Protein AF-A0A261C4A3-F1 (afdb_monomer)

Foldseek 3Di:
DDPPDDDQLRLVQVLLVLLLVLQVVCLPFPLLVVLADDPVVLVVCVVPDQLVVVCVPSNLLSNSSNCSNVVPRDDSSNSVVDGLVSVLVNLVSVLVSLVVVCVVDPCVPVSVVSSVSSVVSNVSSVVSVVVVVVVVVVVVVVVVVPPPPPPPPPPPDDD

Mean predicted aligned error: 10.77 Å

Sequence (159 aa):
MSNDTPTESEQLKHLMEDCSQIQELLNKSTAVKKHVTPADELIHDLENLAVKELLKKFGHVGLLISLLTHGIQIGEDICKEIKMKHAIDALKKIRECLEEDKATFSDKTQVQKDIDTVDKLLRQAMAYDWQLKKKTTLTVLGFGALAVALVLSFAFTRK

Structure (mmCIF, N/CA/C/O backbone):
data_AF-A0A261C4A3-F1
#
_entry.id   AF-A0A261C4A3-F1
#
loop_
_atom_site.group_PDB
_atom_site.id
_atom_site.type_symbol
_atom_site.label_atom_id
_atom_site.label_alt_id
_atom_site.label_comp_id
_atom_site.label_asym_id
_atom_site.label_entity_id
_atom_site.label_seq_id
_atom_site.pdbx_PDB_ins_code
_atom_site.Cartn_x
_atom_site.Cartn_y
_atom_site.Cartn_z
_atom_site.occupancy
_atom_site.B_iso_or_equiv
_atom_site.auth_seq_id
_atom_site.auth_comp_id
_atom_site.auth_asym_id
_atom_site.auth_atom_id
_atom_site.pdbx_PDB_model_num
ATOM 1 N N . MET A 1 1 ? 33.544 -10.815 -5.749 1.00 34.03 1 MET A N 1
ATOM 2 C CA . MET A 1 1 ? 32.394 -10.654 -4.836 1.00 34.03 1 MET A CA 1
ATOM 3 C C . MET A 1 1 ? 31.498 -9.601 -5.456 1.00 34.03 1 MET A C 1
ATOM 5 O O . MET A 1 1 ? 31.892 -8.441 -5.479 1.00 34.03 1 MET A O 1
ATOM 9 N N . SER A 1 2 ? 30.394 -10.014 -6.078 1.00 39.28 2 SER A N 1
ATOM 10 C CA . SER A 1 2 ? 29.431 -9.087 -6.674 1.00 39.28 2 SER A CA 1
ATOM 11 C C . SER A 1 2 ? 28.717 -8.344 -5.551 1.00 39.28 2 SER A C 1
ATOM 13 O O . SER A 1 2 ? 28.040 -8.955 -4.730 1.00 39.28 2 SER A O 1
ATOM 15 N N . ASN A 1 3 ? 28.920 -7.030 -5.471 1.00 41.62 3 ASN A N 1
ATOM 16 C CA . ASN A 1 3 ? 28.081 -6.156 -4.660 1.00 41.62 3 ASN A CA 1
ATOM 17 C C . ASN A 1 3 ? 26.811 -5.867 -5.464 1.00 41.62 3 ASN A C 1
ATOM 19 O O . ASN A 1 3 ? 26.626 -4.748 -5.947 1.00 41.62 3 ASN A O 1
ATOM 23 N N . ASP A 1 4 ? 25.970 -6.883 -5.646 1.00 50.91 4 ASP A N 1
ATOM 24 C CA . ASP A 1 4 ? 24.693 -6.721 -6.333 1.00 50.91 4 ASP A CA 1
ATOM 25 C C . ASP A 1 4 ? 23.752 -5.984 -5.384 1.00 50.91 4 ASP A C 1
ATOM 27 O O . ASP A 1 4 ? 23.114 -6.532 -4.488 1.00 50.91 4 ASP A O 1
ATOM 31 N N . THR A 1 5 ? 23.778 -4.662 -5.514 1.00 55.41 5 THR A N 1
ATOM 32 C CA . THR A 1 5 ? 22.789 -3.797 -4.892 1.00 55.41 5 THR A CA 1
ATOM 33 C C . THR A 1 5 ? 21.433 -4.131 -5.509 1.00 55.41 5 THR A C 1
ATOM 35 O O . THR A 1 5 ? 21.335 -4.043 -6.733 1.00 55.41 5 THR A O 1
ATOM 38 N N . PRO A 1 6 ? 20.395 -4.425 -4.706 1.00 62.00 6 PRO A N 1
ATOM 39 C CA . PRO A 1 6 ? 19.068 -4.665 -5.246 1.00 62.00 6 PRO A CA 1
ATOM 40 C C . PRO A 1 6 ? 18.573 -3.435 -6.014 1.00 62.00 6 PRO A C 1
ATOM 42 O O . PRO A 1 6 ? 18.724 -2.294 -5.561 1.00 62.00 6 PRO A O 1
ATOM 45 N N . THR A 1 7 ? 18.013 -3.681 -7.191 1.00 77.94 7 THR A N 1
ATOM 46 C CA . THR A 1 7 ? 17.387 -2.689 -8.067 1.00 77.94 7 THR A CA 1
ATOM 47 C C . THR A 1 7 ? 16.190 -2.022 -7.375 1.00 77.94 7 THR A C 1
ATOM 49 O O . THR A 1 7 ? 15.610 -2.575 -6.440 1.00 77.94 7 THR A O 1
ATOM 52 N N . GLU A 1 8 ? 15.780 -0.829 -7.829 1.00 77.44 8 GLU A N 1
ATOM 53 C CA . GLU A 1 8 ? 14.598 -0.135 -7.276 1.00 77.44 8 GLU A CA 1
ATOM 54 C C . GLU A 1 8 ? 13.342 -1.028 -7.325 1.00 77.44 8 GLU A C 1
ATOM 56 O O . GLU A 1 8 ? 12.572 -1.056 -6.368 1.00 77.44 8 GLU A O 1
ATOM 61 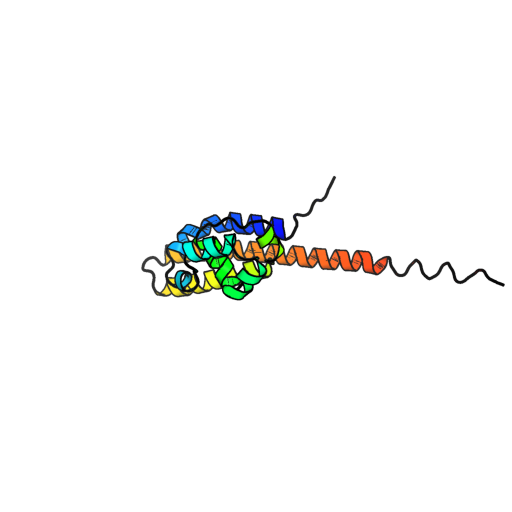N N . SER A 1 9 ? 13.194 -1.826 -8.387 1.00 77.94 9 SER A N 1
ATOM 62 C CA . SER A 1 9 ? 12.113 -2.806 -8.549 1.00 77.94 9 SER A CA 1
ATOM 63 C C . SER A 1 9 ? 12.153 -3.917 -7.491 1.00 77.94 9 SER A C 1
ATOM 65 O O . SER A 1 9 ? 11.116 -4.276 -6.937 1.00 77.94 9 SER A O 1
ATOM 67 N N . GLU A 1 10 ? 13.335 -4.448 -7.161 1.00 81.56 10 GLU A N 1
ATOM 68 C CA . GLU A 1 10 ? 13.492 -5.469 -6.110 1.00 81.56 10 GLU A CA 1
ATOM 69 C C . GLU A 1 10 ? 13.202 -4.901 -4.717 1.00 81.56 10 GLU A C 1
ATOM 71 O O . GLU A 1 10 ? 12.541 -5.551 -3.907 1.00 81.56 10 GLU A O 1
ATOM 76 N N . GLN A 1 11 ? 13.640 -3.669 -4.442 1.00 83.06 11 GLN A N 1
ATOM 77 C CA . GLN A 1 11 ? 13.329 -2.989 -3.181 1.00 83.06 11 GLN A CA 1
ATOM 78 C C . GLN A 1 11 ? 11.835 -2.685 -3.050 1.00 83.06 11 GLN A C 1
ATOM 80 O O . GLN A 1 11 ? 11.262 -2.863 -1.976 1.00 83.06 11 GLN A O 1
ATOM 85 N N . LEU A 1 12 ? 11.197 -2.250 -4.138 1.00 82.56 12 LEU A N 1
ATOM 86 C CA . LEU A 1 12 ? 9.759 -2.023 -4.175 1.00 82.56 12 LEU A CA 1
ATOM 87 C C . LEU A 1 12 ? 8.995 -3.331 -3.952 1.00 82.56 12 LEU A C 1
ATOM 89 O O . LEU A 1 12 ? 8.071 -3.354 -3.148 1.00 82.56 12 LEU A O 1
ATOM 93 N N . LYS A 1 13 ? 9.408 -4.427 -4.595 1.00 81.38 13 LYS A N 1
ATOM 94 C CA . LYS A 1 13 ? 8.794 -5.743 -4.393 1.00 81.38 13 LYS A CA 1
ATOM 95 C C . LYS A 1 13 ? 8.861 -6.181 -2.927 1.00 81.38 13 LYS A C 1
ATOM 97 O O . LYS A 1 13 ? 7.827 -6.520 -2.361 1.00 81.38 13 LYS A O 1
ATOM 102 N N . HIS A 1 14 ? 10.034 -6.092 -2.297 1.00 83.38 14 HIS A N 1
ATOM 103 C CA . HIS A 1 14 ? 10.185 -6.402 -0.872 1.00 83.38 14 HIS A CA 1
ATOM 104 C C . HIS A 1 14 ? 9.318 -5.512 0.025 1.00 83.38 14 HIS A C 1
ATOM 106 O O . HIS A 1 14 ? 8.672 -6.009 0.941 1.00 83.38 14 HIS A O 1
ATOM 112 N N . LEU A 1 15 ? 9.248 -4.208 -0.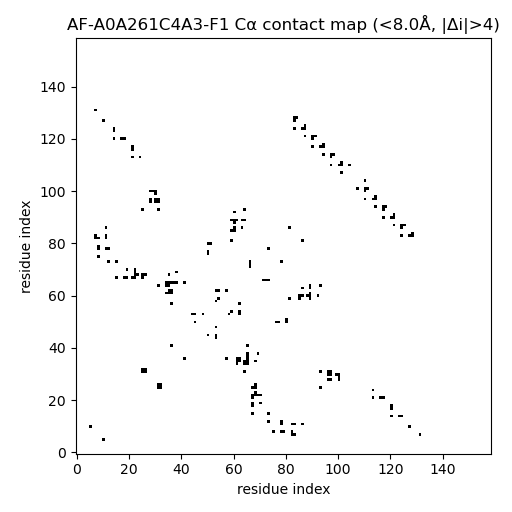259 1.00 83.88 15 LEU A N 1
ATOM 113 C CA . LEU A 1 15 ? 8.370 -3.302 0.483 1.00 83.88 15 LEU A CA 1
ATOM 114 C C . LEU A 1 15 ? 6.898 -3.727 0.367 1.00 83.88 15 LEU A C 1
ATOM 116 O O . LEU A 1 15 ? 6.161 -3.661 1.346 1.00 83.88 15 LEU A O 1
ATOM 120 N N . MET A 1 16 ? 6.459 -4.150 -0.818 1.00 80.50 16 MET A N 1
ATOM 121 C CA . MET A 1 16 ? 5.078 -4.580 -1.055 1.00 80.50 16 MET A CA 1
ATOM 122 C C . MET A 1 16 ? 4.767 -5.916 -0.372 1.00 80.50 16 MET A C 1
ATOM 124 O O . MET A 1 16 ? 3.669 -6.084 0.153 1.00 80.50 16 MET A O 1
ATOM 128 N N . GLU A 1 17 ? 5.738 -6.828 -0.298 1.00 81.31 17 GLU A N 1
ATOM 129 C CA . GLU A 1 17 ? 5.642 -8.045 0.516 1.00 81.31 17 GLU A CA 1
ATOM 130 C C . GLU A 1 17 ? 5.517 -7.709 2.009 1.00 81.31 17 GLU A C 1
ATOM 132 O O . GLU A 1 17 ? 4.633 -8.240 2.681 1.00 81.31 17 GLU A O 1
ATOM 137 N N . ASP A 1 18 ? 6.313 -6.766 2.520 1.00 80.69 18 ASP A N 1
ATOM 138 C CA . ASP A 1 18 ? 6.210 -6.287 3.906 1.00 80.69 18 ASP A CA 1
ATOM 139 C C . ASP A 1 18 ? 4.847 -5.621 4.184 1.00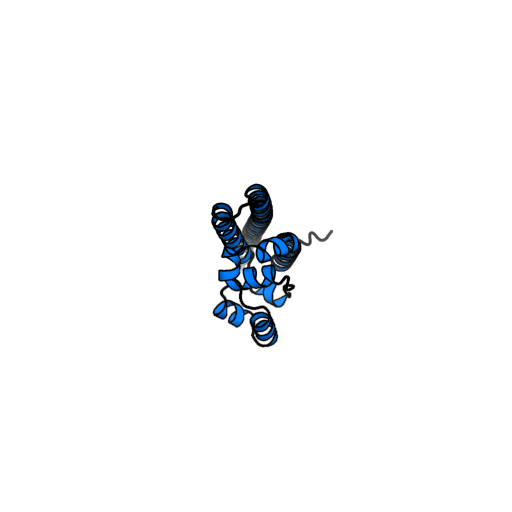 80.69 18 ASP A C 1
ATOM 141 O O . ASP A 1 18 ? 4.294 -5.745 5.281 1.00 80.69 18 ASP A O 1
ATOM 145 N N . CYS A 1 19 ? 4.251 -4.971 3.178 1.00 80.44 19 CYS A N 1
ATOM 146 C CA . CYS A 1 19 ? 2.915 -4.378 3.274 1.00 80.44 19 CYS A CA 1
ATOM 147 C C . CYS A 1 19 ? 1.779 -5.416 3.355 1.00 80.44 19 CYS A C 1
ATOM 149 O O . CYS A 1 19 ? 0.650 -5.043 3.673 1.00 80.44 19 CYS A O 1
ATOM 151 N N . SER A 1 20 ? 2.035 -6.713 3.152 1.00 76.50 20 SER A N 1
ATOM 152 C CA . SER A 1 20 ? 1.028 -7.757 3.417 1.00 76.50 20 SER A CA 1
ATOM 153 C C . SER A 1 20 ? 0.507 -7.712 4.861 1.00 76.50 20 SER A C 1
ATOM 155 O O . SER A 1 20 ? -0.666 -7.981 5.113 1.00 76.50 20 SER A O 1
ATOM 157 N N . GLN A 1 21 ? 1.344 -7.270 5.806 1.00 74.38 21 GLN A N 1
ATOM 158 C CA . GLN A 1 21 ? 0.991 -7.144 7.223 1.00 74.38 21 GLN A CA 1
ATOM 159 C C . GLN A 1 21 ? -0.093 -6.092 7.483 1.00 74.38 21 GLN A C 1
ATOM 161 O O . GLN A 1 21 ? -0.799 -6.183 8.485 1.00 74.38 21 GLN A O 1
ATOM 166 N N . ILE A 1 22 ? -0.250 -5.105 6.593 1.00 80.88 22 ILE A N 1
ATOM 167 C CA . ILE A 1 22 ? -1.279 -4.067 6.730 1.00 80.88 22 ILE A CA 1
ATOM 168 C C . ILE A 1 22 ? -2.565 -4.399 5.961 1.00 80.88 22 ILE A C 1
ATOM 170 O O . ILE A 1 22 ? -3.556 -3.701 6.140 1.00 80.88 22 ILE A O 1
ATOM 174 N N . GLN A 1 23 ? -2.619 -5.474 5.165 1.00 85.56 23 GLN A N 1
ATOM 175 C CA . GLN A 1 23 ? -3.799 -5.825 4.357 1.00 85.56 23 GLN A CA 1
ATOM 176 C C . GLN A 1 23 ? -5.078 -5.991 5.198 1.00 85.56 23 GLN A C 1
ATOM 178 O O . GLN A 1 23 ? -6.130 -5.442 4.862 1.00 85.56 23 GLN A O 1
ATOM 183 N N . GLU A 1 24 ? -5.016 -6.759 6.290 1.00 81.75 24 GLU A N 1
ATOM 184 C CA . GLU A 1 24 ? -6.184 -7.006 7.150 1.00 81.75 24 GLU A CA 1
ATOM 185 C C . GLU A 1 24 ? -6.702 -5.702 7.780 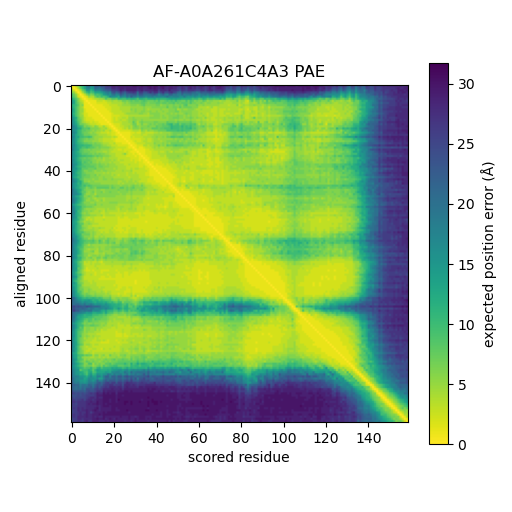1.00 81.75 24 GLU A C 1
ATOM 187 O O . GLU A 1 24 ? -7.907 -5.470 7.884 1.00 81.75 24 GLU A O 1
ATOM 192 N N . LEU A 1 25 ? -5.772 -4.825 8.144 1.00 82.12 25 LEU A N 1
ATOM 193 C CA . LEU A 1 25 ? -6.023 -3.493 8.674 1.00 82.12 25 LEU A CA 1
ATOM 194 C C . LEU A 1 25 ? -6.717 -2.607 7.629 1.00 82.12 25 LEU A C 1
ATOM 196 O O . LEU A 1 25 ? -7.747 -2.000 7.931 1.00 82.12 25 LEU A O 1
ATOM 200 N N . LEU A 1 26 ? -6.229 -2.582 6.383 1.00 84.44 26 LEU A N 1
ATOM 201 C CA . LEU A 1 26 ? -6.839 -1.791 5.306 1.00 84.44 26 LEU A CA 1
ATOM 202 C C . LEU A 1 26 ? -8.283 -2.232 5.038 1.00 84.44 26 LEU A C 1
ATOM 204 O O . LEU A 1 26 ? -9.161 -1.397 4.834 1.00 84.44 26 LEU A O 1
ATOM 208 N N . ASN A 1 27 ? -8.559 -3.536 5.129 1.00 83.62 27 ASN A N 1
ATOM 209 C CA . ASN A 1 27 ? -9.905 -4.087 4.961 1.00 83.62 27 ASN A CA 1
ATOM 210 C C . ASN A 1 27 ? -10.891 -3.685 6.071 1.00 83.62 27 ASN A C 1
ATOM 212 O O . ASN A 1 27 ? -12.108 -3.686 5.844 1.00 83.62 27 ASN A O 1
ATOM 216 N N . LYS A 1 28 ? -10.401 -3.331 7.262 1.00 82.81 28 LYS A N 1
ATOM 217 C CA . LYS A 1 28 ? -11.230 -2.835 8.374 1.00 82.81 28 LYS A CA 1
ATOM 218 C C . LYS A 1 28 ? -11.468 -1.328 8.289 1.00 82.81 28 LYS A C 1
ATOM 220 O O . LYS A 1 28 ? -12.509 -0.861 8.745 1.00 82.81 28 LYS A O 1
ATOM 225 N N . SER A 1 29 ? -10.544 -0.586 7.683 1.00 81.31 29 SER A N 1
ATOM 226 C CA . SER A 1 29 ? -10.636 0.867 7.558 1.00 81.31 29 SER A CA 1
ATOM 227 C C . SER A 1 29 ? -11.769 1.298 6.622 1.00 81.31 29 SER A C 1
ATOM 229 O O . SER A 1 29 ? -11.903 0.810 5.498 1.00 81.31 29 SER A O 1
ATOM 231 N N . THR A 1 30 ? -12.596 2.242 7.076 1.00 84.75 30 THR A N 1
ATOM 232 C CA . THR A 1 30 ? -13.684 2.796 6.251 1.00 84.75 30 THR A CA 1
ATOM 233 C C . THR A 1 30 ? -13.179 3.959 5.404 1.00 84.75 30 THR A C 1
ATOM 235 O O . THR A 1 30 ? -13.579 4.092 4.246 1.00 84.75 30 THR A O 1
ATOM 238 N N . ALA A 1 31 ? -12.269 4.776 5.942 1.00 86.19 31 ALA A N 1
ATOM 239 C CA . ALA A 1 31 ? -11.624 5.844 5.188 1.00 86.19 31 ALA A CA 1
ATOM 240 C C . ALA A 1 31 ? -10.796 5.305 4.009 1.00 86.19 31 ALA A C 1
ATOM 242 O O . ALA A 1 31 ? -10.930 5.821 2.899 1.00 86.19 31 ALA A O 1
ATOM 243 N N . VAL A 1 32 ? -10.024 4.225 4.203 1.00 85.44 32 VAL A N 1
ATOM 244 C CA . VAL A 1 32 ? -9.231 3.604 3.125 1.00 85.44 32 VAL A CA 1
ATOM 245 C C . VAL A 1 32 ? -10.127 3.102 1.993 1.00 85.44 32 VAL A C 1
ATOM 247 O O . VAL A 1 32 ? -9.820 3.351 0.830 1.00 85.44 32 VAL A O 1
ATOM 250 N N . LYS A 1 33 ? -11.272 2.475 2.302 1.00 87.06 33 LYS A N 1
ATOM 251 C CA . LYS A 1 33 ? -12.200 1.926 1.293 1.00 87.06 33 LYS A CA 1
ATOM 252 C C . LYS A 1 33 ? -12.710 2.950 0.280 1.00 87.06 33 LYS A C 1
ATOM 254 O O . LYS A 1 33 ? -13.041 2.569 -0.835 1.00 87.06 33 LYS A O 1
ATOM 259 N N . LYS A 1 34 ? -12.724 4.244 0.616 1.00 87.75 34 LYS A N 1
ATOM 260 C CA . LYS A 1 34 ? -13.086 5.320 -0.328 1.00 87.75 34 LYS A CA 1
ATOM 261 C C . LYS A 1 34 ? -12.093 5.461 -1.488 1.00 87.75 34 LYS A C 1
ATOM 263 O O . LYS A 1 34 ? -12.425 6.063 -2.502 1.00 87.75 34 LYS A O 1
ATOM 268 N N . HIS A 1 35 ? -10.881 4.942 -1.319 1.00 86.38 35 HIS A N 1
ATOM 269 C CA . HIS A 1 35 ? -9.794 4.984 -2.294 1.00 86.38 35 HIS A CA 1
ATOM 270 C C . HIS A 1 35 ? -9.545 3.629 -2.970 1.00 86.38 35 HIS A C 1
ATOM 272 O O . HIS A 1 35 ? -8.626 3.513 -3.780 1.00 86.38 35 HIS A O 1
ATOM 278 N N . VAL A 1 36 ? -10.332 2.610 -2.620 1.00 89.31 36 VAL A N 1
ATOM 279 C CA . VAL A 1 36 ? -10.158 1.237 -3.090 1.00 89.31 36 VAL A CA 1
ATOM 280 C C . VAL A 1 36 ? -11.048 1.006 -4.307 1.00 89.31 36 VAL A C 1
ATOM 282 O O . VAL A 1 36 ? -12.267 1.142 -4.237 1.00 89.31 36 VAL A O 1
ATOM 285 N N . THR A 1 37 ? -10.422 0.637 -5.420 1.00 88.62 37 THR A N 1
ATOM 286 C CA . THR A 1 37 ? -11.113 0.156 -6.625 1.00 88.62 37 THR A CA 1
ATOM 287 C C . THR A 1 37 ? -11.622 -1.259 -6.369 1.00 88.62 37 THR A C 1
ATOM 289 O O . THR A 1 37 ? -10.831 -2.051 -5.866 1.00 88.62 37 THR A O 1
ATOM 292 N N . PRO A 1 38 ? -12.871 -1.616 -6.712 1.00 89.44 38 PRO A N 1
ATOM 293 C CA . PRO A 1 38 ? -13.375 -2.982 -6.567 1.00 89.44 38 PRO A CA 1
ATOM 294 C C . PRO A 1 38 ? -12.438 -4.046 -7.163 1.00 89.44 38 PRO A C 1
ATOM 296 O O . PRO A 1 38 ? -11.816 -3.828 -8.203 1.00 89.44 38 PRO A O 1
ATOM 299 N N . ALA A 1 39 ? -12.324 -5.195 -6.491 1.00 86.81 39 ALA A N 1
ATOM 300 C CA . ALA A 1 39 ? -11.376 -6.251 -6.856 1.00 86.81 39 ALA A CA 1
ATOM 301 C C . ALA A 1 39 ? -11.594 -6.794 -8.276 1.00 86.81 39 ALA A C 1
ATOM 303 O O . ALA A 1 39 ? -10.634 -7.048 -8.994 1.00 86.81 39 ALA A O 1
ATOM 304 N N . ASP A 1 40 ? -12.853 -6.972 -8.669 1.00 88.38 40 ASP A N 1
ATOM 305 C CA . ASP A 1 40 ? -13.271 -7.462 -9.981 1.00 88.38 40 ASP A CA 1
ATOM 306 C C . ASP A 1 40 ? -12.894 -6.487 -11.100 1.00 88.38 40 ASP A C 1
ATOM 308 O O . ASP A 1 40 ? -12.305 -6.903 -12.098 1.00 88.38 40 ASP A O 1
ATOM 312 N N . GLU A 1 41 ? -13.147 -5.190 -10.901 1.00 89.31 41 GLU A N 1
ATOM 313 C CA . GLU A 1 41 ? -12.721 -4.145 -11.836 1.00 89.31 41 GLU A CA 1
ATOM 314 C C . GLU A 1 41 ? -11.191 -4.076 -11.930 1.00 89.31 41 GLU A C 1
ATOM 316 O O . GLU A 1 41 ? -10.632 -4.008 -13.025 1.00 89.31 41 GLU A O 1
ATOM 321 N N . LEU A 1 42 ? -10.501 -4.136 -10.788 1.00 88.25 42 LEU A N 1
ATOM 322 C CA . LEU A 1 42 ? -9.047 -4.050 -10.736 1.00 88.25 42 LEU A CA 1
ATOM 323 C C . LEU A 1 42 ? -8.372 -5.241 -11.427 1.00 88.25 42 LEU A C 1
ATOM 325 O O . LEU A 1 42 ? -7.431 -5.034 -12.187 1.00 88.25 42 LEU A O 1
ATOM 329 N N . ILE A 1 43 ? -8.833 -6.470 -11.179 1.00 87.62 43 ILE A N 1
ATOM 330 C CA . ILE A 1 43 ? -8.279 -7.679 -11.810 1.00 87.62 43 ILE A CA 1
ATOM 331 C C . ILE A 1 43 ? -8.528 -7.646 -13.315 1.00 87.62 43 ILE A C 1
ATOM 333 O O . ILE A 1 43 ? -7.588 -7.835 -14.084 1.00 87.62 43 ILE A O 1
ATOM 337 N N . HIS A 1 44 ? -9.758 -7.336 -13.732 1.00 89.25 44 HIS A N 1
ATOM 338 C CA . HIS A 1 44 ? -10.086 -7.210 -15.147 1.00 89.25 44 HIS A CA 1
ATOM 339 C C . HIS A 1 44 ? -9.159 -6.205 -15.841 1.00 89.25 44 HIS A C 1
ATOM 341 O O . HIS A 1 44 ? -8.593 -6.491 -16.893 1.00 89.25 44 HIS A O 1
ATOM 347 N N . ASP A 1 45 ? -8.953 -5.033 -15.249 1.00 89.06 45 ASP A N 1
ATOM 348 C CA . ASP A 1 45 ? -8.099 -4.017 -15.848 1.00 89.06 45 ASP A CA 1
ATOM 349 C C . ASP A 1 45 ? -6.615 -4.388 -15.807 1.00 89.06 45 ASP A C 1
ATOM 351 O O . ASP A 1 45 ? -5.900 -4.100 -16.763 1.00 89.06 45 ASP A O 1
ATOM 355 N N . LEU A 1 46 ? -6.141 -5.056 -14.751 1.00 86.75 46 LEU A N 1
ATOM 356 C CA . LEU A 1 46 ? -4.770 -5.573 -14.678 1.00 86.75 46 LEU A CA 1
ATOM 357 C C . LEU A 1 46 ? -4.472 -6.583 -15.793 1.00 86.75 46 LEU A C 1
ATOM 359 O O . LEU A 1 46 ? -3.356 -6.605 -16.306 1.00 86.75 46 LEU A O 1
ATOM 363 N N . GLU A 1 47 ? -5.456 -7.398 -16.170 1.00 86.81 47 GLU A N 1
ATOM 364 C CA . GLU A 1 47 ? -5.326 -8.398 -17.235 1.00 86.81 47 GLU A CA 1
ATOM 365 C C . GLU A 1 47 ? -5.425 -7.789 -18.641 1.00 86.81 47 GLU A C 1
ATOM 367 O O . GLU A 1 47 ? -4.843 -8.322 -19.587 1.00 86.81 47 GLU A O 1
ATOM 372 N N . ASN A 1 48 ? -6.146 -6.673 -18.790 1.00 87.25 48 ASN A N 1
ATOM 373 C CA . ASN A 1 48 ? -6.505 -6.121 -20.099 1.00 87.25 48 ASN A CA 1
ATOM 374 C C . ASN A 1 48 ? -5.812 -4.795 -20.449 1.00 87.25 48 ASN A C 1
ATOM 376 O O . ASN A 1 48 ? -5.829 -4.390 -21.614 1.00 87.25 48 ASN A O 1
ATOM 380 N N . LEU A 1 49 ? -5.205 -4.099 -19.483 1.00 87.62 49 LEU A N 1
ATOM 381 C CA . LEU A 1 49 ? -4.588 -2.788 -19.684 1.00 87.62 49 LEU A CA 1
ATOM 382 C C . LEU A 1 49 ? -3.083 -2.806 -19.417 1.00 87.62 49 LEU A C 1
ATOM 384 O O . LEU A 1 49 ? -2.575 -3.441 -18.498 1.00 87.62 49 LEU A O 1
ATOM 388 N N . ALA A 1 50 ? -2.355 -1.999 -20.189 1.00 86.88 50 ALA A N 1
ATOM 389 C CA . ALA A 1 50 ? -0.961 -1.705 -19.891 1.00 86.88 50 ALA A CA 1
ATOM 390 C C . ALA A 1 50 ? -0.842 -0.892 -18.589 1.00 86.88 50 ALA A C 1
ATOM 392 O O . ALA A 1 50 ? -1.665 -0.017 -18.310 1.00 86.88 50 ALA A O 1
ATOM 393 N N . VAL A 1 51 ? 0.251 -1.081 -17.843 1.00 83.81 51 VAL A N 1
ATOM 394 C CA . VAL A 1 51 ? 0.486 -0.414 -16.546 1.00 83.81 51 VAL A CA 1
ATOM 395 C C . VAL A 1 51 ? 0.370 1.114 -16.616 1.00 83.81 51 VAL A C 1
ATOM 397 O O . VAL A 1 51 ? -0.150 1.749 -15.701 1.00 83.81 51 VAL A O 1
ATOM 400 N N . LYS A 1 52 ? 0.793 1.731 -17.724 1.00 85.19 52 LYS A N 1
ATOM 401 C CA . LYS A 1 52 ? 0.654 3.183 -17.924 1.00 85.19 52 LYS A CA 1
ATOM 402 C C . LYS A 1 52 ? -0.801 3.638 -17.990 1.00 85.19 52 LYS A C 1
ATOM 404 O O . LYS A 1 52 ? -1.111 4.722 -17.504 1.00 85.19 52 LYS A O 1
ATOM 409 N N . GLU A 1 53 ? -1.679 2.829 -18.572 1.00 88.50 53 GLU A N 1
ATOM 410 C CA . GLU A 1 53 ? -3.111 3.121 -18.631 1.00 88.50 53 GLU A CA 1
ATOM 411 C C . GLU A 1 53 ? -3.767 2.893 -17.265 1.00 88.50 53 GLU A C 1
ATOM 413 O O . GLU A 1 53 ? -4.546 3.738 -16.826 1.00 88.50 53 GLU A O 1
ATOM 418 N N . LEU A 1 54 ? -3.354 1.860 -16.520 1.00 87.69 54 LEU A N 1
ATOM 419 C CA . LEU A 1 54 ? -3.770 1.666 -15.122 1.00 87.69 54 LEU A CA 1
ATOM 420 C C . LEU A 1 54 ? -3.420 2.876 -14.248 1.00 87.69 54 LEU A C 1
ATOM 422 O O . LEU A 1 54 ? -4.256 3.379 -13.498 1.00 87.69 54 LEU A O 1
ATOM 426 N N . LEU A 1 55 ? -2.193 3.388 -14.382 1.00 86.31 55 LEU A N 1
ATOM 427 C CA . LEU A 1 55 ? -1.734 4.568 -13.650 1.00 86.31 55 LEU A CA 1
ATOM 428 C C . LEU A 1 55 ? -2.503 5.839 -14.026 1.00 86.31 55 LEU A C 1
ATOM 430 O O . LEU A 1 55 ? -2.697 6.694 -13.163 1.00 86.31 55 LEU A O 1
ATOM 434 N N . LYS A 1 56 ? -2.946 5.978 -15.281 1.00 88.50 56 LYS A N 1
ATOM 435 C CA . LYS A 1 56 ? -3.813 7.091 -15.699 1.00 88.50 56 LYS A CA 1
ATOM 436 C C . LYS A 1 56 ? -5.223 6.952 -15.138 1.00 88.50 56 LYS A C 1
ATOM 438 O O . LYS A 1 56 ? -5.785 7.952 -14.704 1.00 88.50 56 LYS A O 1
ATOM 443 N N . LYS A 1 57 ? -5.782 5.738 -15.156 1.00 89.94 57 LYS A N 1
ATOM 444 C CA . LYS A 1 57 ? -7.159 5.471 -14.728 1.00 89.94 57 LYS A CA 1
ATOM 445 C C . LYS A 1 57 ? -7.324 5.635 -13.218 1.00 89.94 57 LYS A C 1
ATOM 447 O O . LYS A 1 57 ? -8.194 6.377 -12.776 1.00 89.94 57 LYS A O 1
ATOM 452 N N . PHE A 1 58 ? -6.477 4.973 -12.434 1.00 88.38 58 PHE A N 1
ATOM 453 C CA . PHE A 1 58 ? -6.629 4.896 -10.976 1.00 88.38 58 PHE A CA 1
ATOM 454 C C . PHE A 1 58 ? -5.751 5.892 -10.213 1.00 88.38 58 PHE A C 1
ATOM 456 O O . PHE A 1 58 ? -5.956 6.134 -9.021 1.00 88.38 58 PHE A O 1
ATOM 463 N N . GLY A 1 59 ? -4.743 6.462 -10.878 1.00 90.19 59 GLY A N 1
ATOM 464 C CA . GLY A 1 59 ? -3.663 7.168 -10.200 1.00 90.19 59 GLY A CA 1
ATOM 465 C C . GLY A 1 59 ? -2.760 6.208 -9.420 1.00 90.19 59 GLY A C 1
ATOM 466 O O . GLY A 1 59 ? -3.149 5.113 -9.023 1.00 90.19 59 GLY A O 1
ATOM 467 N N . HIS A 1 60 ? -1.522 6.624 -9.159 1.00 88.56 60 HIS A N 1
ATOM 468 C CA . HIS A 1 60 ? -0.556 5.777 -8.455 1.00 88.56 60 HIS A CA 1
ATOM 469 C C . HIS A 1 60 ? -0.980 5.462 -7.009 1.00 88.56 60 HIS A C 1
ATOM 471 O O . HIS A 1 60 ? -0.814 4.331 -6.565 1.00 88.56 60 HIS A O 1
ATOM 477 N N . VAL A 1 61 ? -1.566 6.433 -6.295 1.00 90.06 61 VAL A N 1
ATOM 478 C CA . VAL A 1 61 ? -2.065 6.234 -4.923 1.00 90.06 61 VAL A CA 1
ATOM 479 C C . VAL A 1 61 ? -3.240 5.259 -4.906 1.00 90.06 61 VAL A C 1
ATOM 481 O O . VAL A 1 61 ? -3.200 4.284 -4.163 1.00 90.06 61 VAL A O 1
ATOM 484 N N . GLY A 1 62 ? -4.260 5.495 -5.738 1.00 90.00 62 GLY A N 1
ATOM 485 C CA . GLY A 1 62 ? -5.452 4.644 -5.794 1.00 90.00 62 GLY A CA 1
ATOM 486 C C . GLY A 1 62 ? -5.112 3.215 -6.207 1.00 90.00 62 GLY A C 1
ATOM 487 O O . GLY A 1 62 ? -5.547 2.266 -5.556 1.00 90.00 62 GLY A O 1
ATOM 488 N N . LEU A 1 63 ? -4.253 3.057 -7.219 1.00 90.19 63 LEU A N 1
ATOM 489 C CA . LEU A 1 63 ? -3.783 1.749 -7.668 1.00 90.19 63 LEU A CA 1
ATOM 490 C C . LEU A 1 63 ? -3.062 0.992 -6.545 1.00 90.19 63 LEU A C 1
ATOM 492 O O . LEU A 1 63 ? -3.424 -0.140 -6.244 1.00 90.19 63 LEU A O 1
ATOM 496 N N . LEU A 1 64 ? -2.081 1.618 -5.889 1.00 88.81 64 LEU A N 1
ATOM 497 C CA . LEU A 1 64 ? -1.301 0.964 -4.835 1.00 88.81 64 LEU A CA 1
ATOM 498 C C . LEU A 1 64 ? -2.142 0.631 -3.603 1.00 88.81 64 LEU A C 1
ATOM 500 O O . LEU A 1 64 ? -2.041 -0.479 -3.091 1.00 88.81 64 LEU A O 1
ATOM 504 N N . ILE A 1 65 ? -3.010 1.542 -3.154 1.00 90.62 65 ILE A N 1
ATOM 505 C CA . ILE A 1 65 ? -3.938 1.257 -2.051 1.00 90.62 65 ILE A CA 1
ATOM 506 C C . ILE A 1 65 ? -4.838 0.073 -2.409 1.00 90.62 65 ILE A C 1
ATOM 508 O O . ILE A 1 65 ? -5.048 -0.807 -1.576 1.00 90.62 65 ILE A O 1
ATOM 512 N N . SER A 1 66 ? -5.336 0.011 -3.645 1.00 90.06 66 SER A N 1
ATOM 513 C CA . SER A 1 66 ? -6.219 -1.074 -4.075 1.00 90.06 66 SER A CA 1
ATOM 514 C C . SER A 1 66 ? -5.480 -2.411 -4.153 1.00 90.06 66 SER A C 1
ATOM 516 O O . SER A 1 66 ? -5.994 -3.412 -3.662 1.00 90.06 66 SER A O 1
ATOM 518 N N . LEU A 1 67 ? -4.258 -2.434 -4.693 1.00 88.50 67 LEU A N 1
ATOM 519 C CA . LEU A 1 67 ? -3.414 -3.634 -4.740 1.00 88.50 67 LEU A CA 1
ATOM 520 C C . LEU A 1 67 ? -3.112 -4.164 -3.331 1.00 88.50 67 LEU A C 1
ATOM 522 O O . LEU A 1 67 ? -3.303 -5.349 -3.066 1.00 88.50 67 LEU A O 1
ATOM 526 N N . LEU A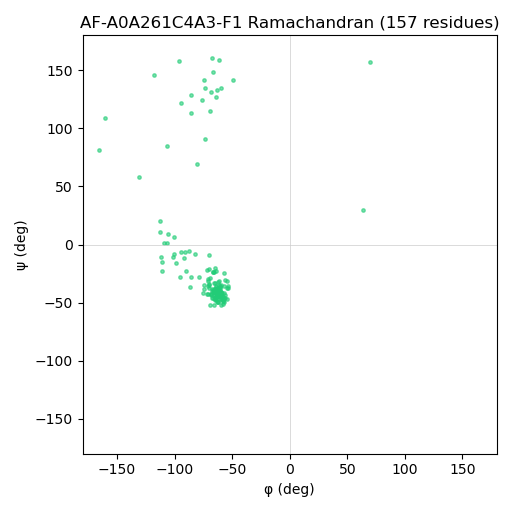 1 68 ? -2.721 -3.277 -2.410 1.00 87.75 68 LEU A N 1
ATOM 527 C CA . LEU A 1 68 ? -2.424 -3.627 -1.018 1.00 87.75 68 LEU A CA 1
ATOM 528 C C . LEU A 1 68 ? -3.662 -4.108 -0.255 1.00 87.75 68 LEU A C 1
ATOM 530 O O . LEU A 1 68 ? -3.585 -5.077 0.493 1.00 87.75 68 LEU A O 1
ATOM 534 N N . THR A 1 69 ? -4.811 -3.462 -0.460 1.00 88.19 69 THR A N 1
ATOM 535 C CA . THR A 1 69 ? -6.064 -3.831 0.222 1.00 88.19 69 THR A CA 1
ATOM 536 C C . THR A 1 69 ? -6.552 -5.216 -0.206 1.00 88.19 69 THR A C 1
ATOM 538 O O . THR A 1 69 ? -6.968 -6.020 0.632 1.00 88.19 69 THR A O 1
ATOM 541 N N . HIS A 1 70 ? -6.452 -5.528 -1.501 1.00 87.69 70 HIS A N 1
ATOM 542 C CA . HIS A 1 70 ? -6.838 -6.834 -2.043 1.00 87.69 70 HIS A CA 1
ATOM 543 C C . HIS A 1 70 ? -5.756 -7.908 -1.895 1.00 87.69 70 HIS A C 1
ATOM 545 O O . HIS A 1 70 ? -6.026 -9.073 -2.174 1.00 87.69 70 HIS A O 1
ATOM 551 N N . GLY A 1 71 ? -4.548 -7.545 -1.455 1.00 84.62 71 GLY A N 1
ATOM 552 C CA . GLY A 1 71 ? -3.417 -8.473 -1.372 1.00 84.62 71 GLY A CA 1
ATOM 553 C C . GLY A 1 71 ? -2.981 -8.999 -2.740 1.00 84.62 71 GLY A C 1
ATOM 554 O O . GLY A 1 71 ? -2.509 -10.129 -2.849 1.00 84.62 71 GLY A O 1
ATOM 555 N N . ILE A 1 72 ? -3.170 -8.205 -3.795 1.00 84.50 72 ILE A N 1
ATOM 556 C CA . ILE A 1 72 ? -2.775 -8.583 -5.151 1.00 84.50 72 ILE A CA 1
ATOM 557 C C . ILE A 1 72 ? -1.263 -8.421 -5.270 1.00 84.50 72 ILE A C 1
ATOM 559 O O . ILE A 1 72 ? -0.715 -7.342 -5.030 1.00 84.50 72 ILE A O 1
ATOM 563 N N . GLN A 1 73 ? -0.584 -9.500 -5.661 1.00 80.06 73 GLN A N 1
ATOM 564 C CA . GLN A 1 73 ? 0.851 -9.464 -5.905 1.00 80.06 73 GLN A CA 1
ATOM 565 C C . GLN A 1 73 ? 1.186 -8.527 -7.063 1.00 80.06 73 GLN A C 1
ATOM 567 O O . GLN A 1 73 ? 0.596 -8.583 -8.141 1.00 80.06 73 GLN A O 1
ATOM 572 N N . ILE A 1 74 ? 2.188 -7.685 -6.835 1.00 75.19 74 ILE A N 1
ATOM 573 C CA . ILE A 1 74 ? 2.653 -6.725 -7.825 1.00 75.19 74 ILE A CA 1
ATOM 574 C C . ILE A 1 74 ? 3.671 -7.415 -8.731 1.00 75.19 74 ILE A C 1
ATOM 576 O O . ILE A 1 74 ? 4.755 -7.807 -8.295 1.00 75.19 74 ILE A O 1
ATOM 580 N N . GLY A 1 75 ? 3.293 -7.579 -9.999 1.00 78.00 75 GLY A N 1
ATOM 581 C CA . GLY A 1 75 ? 4.165 -8.119 -11.036 1.00 78.00 75 GLY A CA 1
ATOM 582 C C . GLY A 1 75 ? 5.328 -7.182 -11.374 1.00 78.00 75 GLY A C 1
ATOM 583 O O . GLY A 1 75 ? 5.282 -5.976 -11.128 1.00 78.00 75 GLY A O 1
ATOM 584 N N . GLU A 1 76 ? 6.372 -7.738 -11.987 1.00 78.44 76 GLU A N 1
ATOM 585 C CA . GLU A 1 76 ? 7.601 -7.005 -12.317 1.00 78.44 76 GLU A CA 1
ATOM 586 C C . GLU A 1 76 ? 7.346 -5.802 -13.241 1.00 78.44 76 GLU A C 1
ATOM 588 O O . GLU A 1 76 ? 7.963 -4.751 -13.082 1.00 78.44 76 GLU A O 1
ATOM 593 N N . ASP A 1 77 ? 6.392 -5.919 -14.165 1.00 78.81 77 ASP A N 1
ATOM 594 C CA . ASP A 1 77 ? 6.031 -4.837 -15.087 1.00 78.81 77 ASP A CA 1
ATOM 595 C C . ASP A 1 77 ? 5.418 -3.635 -14.365 1.00 78.81 77 ASP A C 1
ATOM 597 O O . ASP A 1 77 ? 5.668 -2.486 -14.732 1.00 78.81 77 ASP A O 1
ATOM 601 N N . ILE A 1 78 ? 4.680 -3.884 -13.281 1.00 77.62 78 ILE A N 1
ATOM 602 C CA . ILE A 1 78 ? 4.158 -2.822 -12.424 1.00 77.62 78 ILE A CA 1
ATOM 603 C C . ILE A 1 78 ? 5.304 -2.188 -11.629 1.00 77.62 78 ILE A C 1
ATOM 605 O O . ILE A 1 78 ? 5.396 -0.962 -11.568 1.00 77.62 78 ILE A O 1
ATOM 609 N N . CYS A 1 79 ? 6.226 -2.994 -11.092 1.00 77.31 79 CYS A N 1
ATOM 610 C CA . CYS A 1 79 ? 7.400 -2.490 -10.373 1.00 77.31 79 CYS A CA 1
ATOM 611 C C . CYS A 1 79 ? 8.370 -1.674 -11.248 1.00 77.31 79 CYS A C 1
ATOM 613 O O . CYS A 1 79 ? 9.115 -0.854 -10.719 1.00 77.31 79 CYS A O 1
ATOM 615 N N . LYS A 1 80 ? 8.368 -1.866 -12.574 1.00 78.94 80 LYS A N 1
ATOM 616 C CA . LYS A 1 80 ? 9.170 -1.065 -13.520 1.00 78.94 80 LYS A CA 1
ATOM 617 C C . LYS A 1 80 ? 8.612 0.342 -13.735 1.00 78.94 80 LYS A C 1
ATOM 619 O O . LYS A 1 80 ? 9.377 1.282 -13.940 1.00 78.94 80 LYS A O 1
ATOM 624 N N . GLU A 1 81 ? 7.291 0.496 -13.709 1.00 83.44 81 GLU A N 1
ATOM 625 C CA . GLU A 1 81 ? 6.617 1.779 -13.964 1.00 83.44 81 GLU A CA 1
ATOM 626 C C . GLU A 1 81 ? 6.303 2.542 -12.664 1.00 83.44 81 GLU A C 1
ATOM 628 O O . GLU A 1 81 ? 6.264 3.779 -12.641 1.00 83.44 81 GLU A O 1
ATOM 633 N N . ILE A 1 82 ? 6.113 1.828 -11.551 1.00 82.88 82 ILE A N 1
ATOM 634 C CA . ILE A 1 82 ? 5.927 2.415 -10.225 1.00 82.88 82 ILE A CA 1
ATOM 635 C C . ILE A 1 82 ? 7.288 2.685 -9.580 1.00 82.88 82 ILE A C 1
ATOM 637 O O . ILE A 1 82 ? 8.133 1.810 -9.465 1.00 82.88 82 ILE A O 1
ATOM 641 N N . LYS A 1 83 ? 7.482 3.918 -9.105 1.00 84.25 83 LYS A N 1
ATOM 642 C CA . LYS A 1 83 ? 8.697 4.344 -8.400 1.00 84.25 83 LYS A CA 1
ATOM 643 C C . LYS A 1 83 ? 8.516 4.261 -6.891 1.00 84.25 83 LYS A C 1
ATOM 645 O O . LYS A 1 83 ? 7.394 4.417 -6.404 1.00 84.25 83 LYS A O 1
ATOM 650 N N . MET A 1 84 ? 9.618 4.175 -6.146 1.00 86.12 84 MET A N 1
ATOM 651 C CA . MET A 1 84 ? 9.591 4.167 -4.675 1.00 86.12 84 MET A CA 1
ATOM 652 C C . MET A 1 84 ? 8.821 5.369 -4.096 1.00 86.12 84 MET A C 1
ATOM 654 O O . MET A 1 84 ? 8.038 5.228 -3.158 1.00 86.12 84 MET A O 1
ATOM 658 N N . LYS A 1 85 ? 8.943 6.552 -4.717 1.00 87.12 85 LYS A N 1
ATOM 659 C CA . LYS A 1 85 ? 8.174 7.748 -4.327 1.00 87.12 85 LYS A CA 1
ATOM 660 C C . LYS A 1 85 ? 6.650 7.542 -4.361 1.00 87.12 85 LYS A C 1
ATOM 662 O O . LYS A 1 85 ? 5.960 8.062 -3.497 1.00 87.12 85 LYS A O 1
ATOM 667 N N . HIS A 1 86 ? 6.129 6.763 -5.313 1.00 89.94 86 HIS A N 1
ATOM 668 C CA . HIS A 1 86 ? 4.692 6.502 -5.420 1.00 89.94 86 HIS A CA 1
ATOM 669 C C . HIS A 1 86 ? 4.210 5.604 -4.272 1.00 89.94 86 HIS A C 1
ATOM 671 O O . HIS A 1 86 ? 3.131 5.832 -3.732 1.00 89.94 86 HIS A O 1
ATOM 677 N N . ALA A 1 87 ? 5.027 4.623 -3.870 1.00 87.69 87 ALA A N 1
ATOM 678 C CA . ALA A 1 87 ? 4.762 3.792 -2.696 1.00 87.69 87 ALA A CA 1
ATOM 679 C C . ALA A 1 87 ? 4.761 4.617 -1.403 1.00 87.69 87 ALA A C 1
ATOM 681 O O . ALA A 1 87 ? 3.874 4.452 -0.568 1.00 87.69 87 ALA A O 1
ATOM 682 N N . ILE A 1 88 ? 5.696 5.563 -1.270 1.00 90.50 88 ILE A N 1
ATOM 683 C CA . ILE A 1 88 ? 5.722 6.516 -0.151 1.00 90.50 88 ILE A CA 1
ATOM 684 C C . ILE A 1 88 ? 4.432 7.347 -0.110 1.00 90.50 88 ILE A C 1
ATOM 686 O O . ILE A 1 88 ? 3.848 7.507 0.960 1.00 90.50 88 ILE A O 1
ATOM 690 N N . ASP A 1 89 ? 3.977 7.866 -1.252 1.00 93.31 89 ASP A N 1
ATOM 691 C CA . ASP A 1 89 ? 2.757 8.676 -1.321 1.00 93.31 89 ASP A CA 1
ATOM 692 C C . ASP A 1 89 ? 1.505 7.858 -0.959 1.00 93.31 89 ASP A C 1
ATOM 694 O O . ASP A 1 89 ? 0.654 8.332 -0.202 1.00 93.31 89 ASP A O 1
ATOM 698 N N . ALA A 1 90 ? 1.424 6.599 -1.402 1.00 91.06 90 ALA A N 1
ATOM 699 C CA . ALA A 1 90 ? 0.343 5.690 -1.021 1.00 91.06 90 ALA A CA 1
ATOM 700 C C . ALA A 1 90 ? 0.340 5.377 0.486 1.00 91.06 90 ALA A C 1
ATOM 702 O O . ALA A 1 90 ? -0.704 5.469 1.130 1.00 91.06 90 ALA A O 1
ATOM 703 N N . LEU A 1 91 ? 1.505 5.079 1.073 1.00 91.94 91 LEU A N 1
ATOM 704 C CA . LEU A 1 91 ? 1.638 4.812 2.511 1.00 91.94 91 LEU A CA 1
ATOM 705 C C . LEU A 1 91 ? 1.276 6.035 3.366 1.00 91.94 91 LEU A C 1
ATOM 707 O O . LEU A 1 91 ? 0.610 5.890 4.391 1.00 91.94 91 LEU A O 1
ATOM 711 N N . LYS A 1 92 ? 1.645 7.249 2.936 1.00 93.62 92 LYS A N 1
ATOM 712 C CA . LYS A 1 92 ? 1.195 8.488 3.595 1.00 93.62 92 LYS A CA 1
ATOM 713 C C . LYS A 1 92 ? -0.321 8.622 3.557 1.00 93.62 92 LYS A C 1
ATOM 715 O O . LYS A 1 92 ? -0.920 8.944 4.578 1.00 93.62 92 LYS A O 1
ATOM 720 N N . LYS A 1 93 ? -0.944 8.337 2.409 1.00 93.75 93 LYS A N 1
ATOM 721 C CA . LYS A 1 93 ? -2.399 8.425 2.287 1.00 93.75 93 LYS A CA 1
ATOM 722 C C . LYS A 1 93 ? -3.110 7.397 3.165 1.00 93.75 93 LYS A C 1
ATOM 724 O O . LYS A 1 93 ? -4.087 7.739 3.821 1.00 93.75 93 LYS A O 1
ATOM 729 N N . ILE A 1 94 ? -2.586 6.175 3.245 1.00 91.50 94 ILE A N 1
ATOM 730 C CA . ILE A 1 94 ? -3.078 5.151 4.176 1.00 91.50 94 ILE A CA 1
ATOM 731 C C . ILE A 1 94 ? -3.002 5.661 5.617 1.00 91.50 94 ILE A C 1
ATOM 733 O O . ILE A 1 94 ? -3.988 5.579 6.344 1.00 91.50 94 ILE A O 1
ATOM 737 N N . ARG A 1 95 ? -1.857 6.219 6.025 1.00 92.12 95 ARG A N 1
ATOM 738 C CA . ARG A 1 95 ? -1.666 6.784 7.367 1.00 92.12 95 ARG A CA 1
ATOM 739 C C . ARG A 1 95 ? -2.708 7.862 7.683 1.00 92.12 95 ARG A C 1
ATOM 741 O O . ARG A 1 95 ? -3.305 7.811 8.751 1.00 92.12 95 ARG A O 1
ATOM 748 N N . GLU A 1 96 ? -2.955 8.789 6.755 1.00 91.69 96 GLU A N 1
ATOM 749 C CA . GLU A 1 96 ? -4.003 9.814 6.896 1.00 91.69 96 GLU A CA 1
ATOM 750 C C . GLU A 1 96 ? -5.388 9.184 7.091 1.00 91.69 96 GLU A C 1
ATOM 752 O O . GLU A 1 96 ? -6.107 9.551 8.018 1.00 91.69 96 GLU A O 1
ATOM 757 N N . CYS A 1 97 ? -5.750 8.192 6.271 1.00 90.19 97 CYS A N 1
ATOM 758 C CA . CYS A 1 97 ? -7.030 7.496 6.399 1.00 90.19 97 CYS A CA 1
ATOM 759 C C . CYS A 1 97 ? -7.177 6.792 7.758 1.00 90.19 97 CYS A C 1
ATOM 761 O O . CYS A 1 97 ? -8.252 6.816 8.350 1.00 90.19 97 CYS A O 1
ATOM 763 N N . LEU A 1 98 ? -6.106 6.193 8.283 1.00 88.06 98 LEU A N 1
ATOM 764 C CA . LEU A 1 98 ? -6.128 5.568 9.608 1.00 88.06 98 LEU A CA 1
ATOM 765 C C . LEU A 1 98 ? -6.229 6.596 10.737 1.00 88.06 98 LEU A C 1
ATOM 767 O O . LEU A 1 98 ? -6.867 6.324 11.751 1.00 88.06 98 LEU A O 1
ATOM 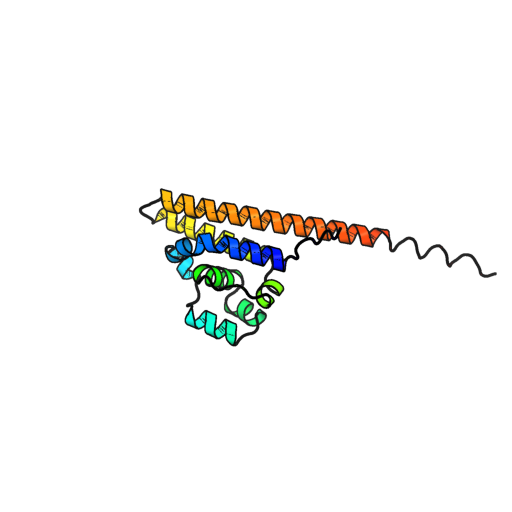771 N N . GLU A 1 99 ? -5.634 7.779 10.579 1.00 87.81 99 GLU A N 1
ATOM 772 C CA . GLU A 1 99 ? -5.796 8.886 11.527 1.00 87.81 99 GLU A CA 1
ATOM 773 C C . GLU A 1 99 ? -7.234 9.429 11.537 1.00 87.81 99 GLU A C 1
ATOM 775 O O . GLU A 1 99 ? -7.766 9.704 12.615 1.00 87.81 99 GLU A O 1
ATOM 780 N N . GLU A 1 100 ? -7.888 9.528 10.375 1.00 86.94 100 GLU A N 1
ATOM 781 C CA . GLU A 1 100 ? -9.319 9.859 10.279 1.00 86.94 100 GLU A CA 1
ATOM 782 C C . GLU A 1 100 ? -10.180 8.811 10.998 1.00 86.94 100 GLU A C 1
ATOM 784 O O . GLU A 1 100 ? -11.049 9.134 11.815 1.00 86.94 100 GLU A O 1
ATOM 789 N N . ASP A 1 101 ? -9.888 7.539 10.743 1.00 81.88 101 ASP A N 1
ATOM 790 C CA . ASP A 1 101 ? -10.571 6.411 11.362 1.00 81.88 101 ASP A CA 1
ATOM 791 C C . ASP A 1 101 ? -10.330 6.380 12.885 1.00 81.88 101 ASP A C 1
ATOM 793 O O . ASP A 1 101 ? -11.250 6.138 13.666 1.00 81.88 101 ASP A O 1
ATOM 797 N N . LYS A 1 102 ? -9.141 6.740 13.376 1.00 78.69 102 LYS A N 1
ATOM 798 C CA . LYS A 1 102 ? -8.845 6.824 14.820 1.00 78.69 102 LYS A CA 1
ATOM 799 C C . LYS A 1 102 ? -9.818 7.729 15.583 1.00 78.69 102 LYS A C 1
ATOM 801 O O . LYS A 1 102 ? -10.083 7.491 16.764 1.00 78.69 102 LYS A O 1
ATOM 806 N N . ALA A 1 103 ? -10.343 8.769 14.934 1.00 73.44 103 ALA A N 1
ATOM 807 C CA . ALA A 1 103 ? -11.337 9.657 15.532 1.00 73.44 103 ALA A CA 1
ATOM 808 C C . ALA A 1 103 ? -12.720 8.996 15.682 1.00 73.44 103 ALA A C 1
ATOM 810 O O . ALA A 1 103 ? -13.509 9.422 16.5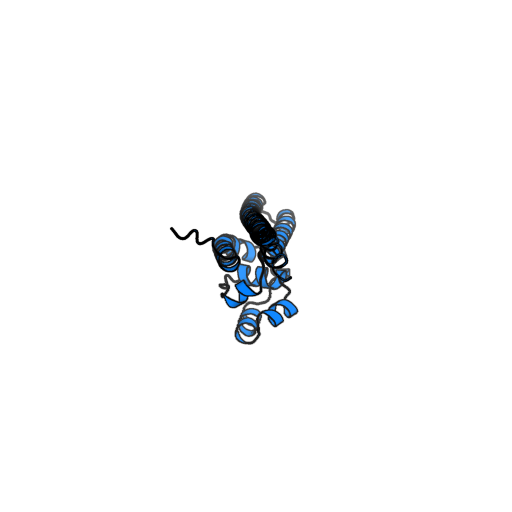25 1.00 73.44 103 ALA A O 1
ATOM 811 N N . THR A 1 104 ? -13.004 7.956 14.895 1.00 70.81 104 THR A N 1
ATOM 812 C CA . THR A 1 104 ? -14.308 7.283 14.799 1.00 70.81 104 THR A CA 1
ATOM 813 C C . THR A 1 104 ? -14.332 5.864 15.380 1.00 70.81 104 THR A C 1
ATOM 815 O O . THR A 1 104 ? -15.400 5.400 15.776 1.00 70.81 104 THR A O 1
ATOM 818 N N . PHE A 1 105 ? -13.194 5.175 15.497 1.00 66.56 105 PHE A N 1
ATOM 819 C CA . PHE A 1 105 ? -13.131 3.819 16.053 1.00 66.56 105 PHE A CA 1
ATOM 820 C C . PHE A 1 105 ? -13.297 3.775 17.580 1.00 66.56 105 PHE A C 1
ATOM 822 O O . PHE A 1 105 ? -12.732 4.576 18.329 1.00 66.56 105 PHE A O 1
ATOM 829 N N . SER A 1 106 ? -14.019 2.751 18.048 1.00 65.00 106 SER A N 1
ATOM 830 C CA . SER A 1 106 ? -14.171 2.450 19.478 1.00 65.00 106 SER A CA 1
ATOM 831 C C . SER A 1 106 ? -12.873 1.943 20.119 1.00 65.00 106 SER A C 1
ATOM 833 O O . SER A 1 106 ? -12.665 2.161 21.311 1.00 65.00 106 SER A O 1
ATOM 835 N N . ASP A 1 107 ? -12.001 1.279 19.351 1.00 73.88 107 ASP A N 1
ATOM 836 C CA . ASP A 1 107 ? -10.718 0.745 19.823 1.00 73.88 107 ASP A CA 1
ATOM 837 C C . ASP A 1 107 ? -9.546 1.584 19.295 1.00 73.88 107 ASP A C 1
ATOM 839 O O . ASP A 1 107 ? -8.916 1.292 18.277 1.00 73.88 107 ASP A O 1
ATOM 843 N N . LYS A 1 108 ? -9.253 2.665 20.019 1.00 77.38 108 LYS A N 1
ATOM 844 C CA . LYS A 1 108 ? -8.158 3.590 19.692 1.00 77.38 108 LYS A CA 1
ATOM 845 C C . LYS A 1 108 ? -6.774 2.951 19.828 1.00 77.38 108 LYS A C 1
ATOM 847 O O . LYS A 1 108 ? -5.823 3.446 19.226 1.00 77.38 108 LYS A O 1
ATOM 852 N N . THR A 1 109 ? -6.641 1.897 20.634 1.00 81.50 109 THR A N 1
ATOM 853 C CA . THR A 1 109 ? -5.361 1.220 20.866 1.00 81.50 109 THR A CA 1
ATOM 854 C C . THR A 1 109 ? -4.993 0.358 19.670 1.00 81.50 109 THR A C 1
ATOM 856 O O . THR A 1 109 ? -3.837 0.383 19.249 1.00 81.50 109 THR A O 1
ATOM 859 N N . GLN A 1 110 ? -5.963 -0.351 19.091 1.00 78.81 110 GLN A N 1
ATOM 860 C CA . GLN A 1 110 ? -5.731 -1.114 17.871 1.00 78.81 110 GLN A CA 1
ATOM 861 C C . GLN A 1 110 ? -5.387 -0.190 16.697 1.00 78.81 110 GLN A C 1
ATOM 863 O O . GLN A 1 110 ? -4.351 -0.384 16.068 1.00 78.81 110 GLN A O 1
ATOM 868 N N . VAL A 1 111 ? -6.152 0.890 16.493 1.00 80.19 111 VAL A N 1
ATOM 869 C CA . VAL A 1 111 ? -5.862 1.853 15.414 1.00 80.19 111 VAL A CA 1
ATOM 870 C C . VAL A 1 111 ? -4.492 2.527 15.585 1.00 80.19 111 VAL A C 1
ATOM 872 O O . VAL A 1 111 ? -3.822 2.830 14.602 1.00 80.19 111 VAL A O 1
ATOM 875 N N . GLN A 1 112 ? -4.012 2.737 16.817 1.00 84.56 112 GLN A N 1
ATOM 876 C CA . GLN A 1 112 ? -2.657 3.259 17.016 1.00 84.56 112 GLN A CA 1
ATOM 877 C C . GLN A 1 112 ? -1.576 2.252 16.603 1.00 84.56 112 GLN A C 1
ATOM 879 O O . GLN A 1 112 ? -0.631 2.646 15.930 1.00 84.56 112 GLN A O 1
ATOM 884 N N . LYS A 1 113 ? -1.716 0.964 16.950 1.00 84.81 113 LYS A N 1
ATOM 885 C CA . LYS A 1 113 ? -0.772 -0.081 16.499 1.00 84.81 113 LYS A CA 1
ATOM 886 C C . LYS A 1 113 ? -0.738 -0.193 14.975 1.00 84.81 113 LYS A C 1
ATOM 888 O O . LYS A 1 113 ? 0.313 -0.425 14.376 1.00 84.81 113 LYS A O 1
ATOM 893 N N . ASP A 1 114 ? -1.899 -0.012 14.366 1.00 83.31 114 ASP A N 1
ATOM 894 C CA . ASP A 1 114 ? -2.093 -0.013 12.926 1.00 83.31 114 ASP A CA 1
ATOM 895 C C . ASP A 1 114 ? -1.334 1.161 12.272 1.00 83.31 114 ASP A C 1
ATOM 897 O O . ASP A 1 114 ? -0.548 0.959 11.343 1.00 83.31 114 ASP A O 1
ATOM 901 N N . ILE A 1 115 ? -1.462 2.372 12.831 1.00 86.88 115 ILE A N 1
ATOM 902 C CA . ILE A 1 115 ? -0.676 3.551 12.425 1.00 86.88 115 ILE A CA 1
ATOM 903 C C . ILE A 1 115 ? 0.827 3.313 12.622 1.00 86.88 115 ILE A C 1
ATOM 905 O O . ILE A 1 115 ? 1.607 3.606 11.719 1.00 86.88 115 ILE A O 1
ATOM 909 N N . ASP A 1 116 ? 1.243 2.742 13.755 1.00 89.31 116 ASP A N 1
ATOM 910 C CA . ASP A 1 116 ? 2.657 2.473 14.047 1.00 89.31 116 ASP A CA 1
ATOM 911 C C . ASP A 1 116 ? 3.275 1.502 13.022 1.00 89.31 116 ASP A C 1
ATOM 913 O O . ASP A 1 116 ? 4.440 1.640 12.634 1.00 89.31 116 ASP A O 1
ATOM 917 N N . THR A 1 117 ? 2.485 0.535 12.545 1.00 88.44 117 THR A N 1
ATOM 918 C CA . THR A 1 117 ? 2.895 -0.411 11.498 1.00 88.44 117 THR A CA 1
ATOM 919 C C . THR A 1 117 ? 3.099 0.305 10.163 1.00 88.44 117 THR A C 1
ATOM 921 O O . THR A 1 117 ? 4.135 0.125 9.518 1.00 88.44 117 THR A O 1
ATOM 924 N N . VAL A 1 118 ? 2.164 1.174 9.769 1.00 88.81 118 VAL A N 1
ATOM 925 C CA . VAL A 1 118 ? 2.296 1.987 8.548 1.00 88.81 118 VAL A CA 1
ATOM 926 C C . VAL A 1 118 ? 3.477 2.955 8.649 1.00 88.81 118 VAL A C 1
ATOM 928 O O . VAL A 1 118 ? 4.244 3.079 7.696 1.00 88.81 118 VAL A O 1
ATOM 931 N N . ASP A 1 119 ? 3.697 3.583 9.806 1.00 90.69 119 ASP A N 1
ATOM 932 C CA . ASP A 1 119 ? 4.840 4.471 10.046 1.00 90.69 119 ASP A CA 1
ATOM 933 C C . ASP A 1 119 ? 6.178 3.729 9.924 1.00 90.69 119 ASP A C 1
ATOM 935 O O . ASP A 1 119 ? 7.149 4.271 9.385 1.00 90.69 119 ASP A O 1
ATOM 939 N N . LYS A 1 120 ? 6.251 2.475 10.387 1.00 91.00 120 LYS A N 1
ATOM 940 C CA . LYS A 1 120 ? 7.438 1.628 10.215 1.00 91.00 120 LYS A CA 1
ATOM 941 C C . LYS A 1 120 ? 7.725 1.369 8.732 1.00 91.00 120 LYS A C 1
ATOM 943 O O . LYS A 1 120 ? 8.855 1.602 8.295 1.00 91.00 120 LYS A O 1
ATOM 948 N N . LEU A 1 121 ? 6.713 0.961 7.965 1.00 89.12 121 LEU A N 1
ATOM 949 C CA . LEU A 1 121 ? 6.829 0.718 6.521 1.00 89.12 121 LEU A CA 1
ATOM 950 C C . LEU A 1 121 ? 7.213 1.996 5.766 1.00 89.12 121 LEU A C 1
ATOM 952 O O . LEU A 1 121 ? 8.086 1.981 4.898 1.00 89.12 121 LEU A O 1
ATOM 956 N N . LEU A 1 122 ? 6.629 3.132 6.149 1.00 90.62 122 LEU A N 1
ATOM 957 C CA . LEU A 1 122 ? 6.941 4.433 5.568 1.00 90.62 122 LEU A CA 1
ATOM 958 C C . LEU A 1 122 ? 8.409 4.818 5.799 1.00 90.62 122 LEU A C 1
ATOM 960 O O . LEU A 1 122 ? 9.081 5.278 4.873 1.00 90.62 122 LEU A O 1
ATOM 964 N N . ARG A 1 123 ? 8.941 4.590 7.008 1.00 89.88 123 ARG A N 1
ATOM 965 C CA . ARG A 1 123 ? 10.366 4.815 7.306 1.00 89.88 123 ARG A CA 1
ATOM 966 C C . ARG A 1 123 ? 11.273 3.914 6.471 1.00 89.88 123 ARG A C 1
ATOM 968 O O . ARG A 1 123 ? 12.299 4.395 5.993 1.00 89.88 123 ARG A O 1
ATOM 975 N N . GLN A 1 124 ? 10.905 2.647 6.269 1.00 88.12 124 GLN A N 1
ATOM 976 C CA . GLN A 1 124 ? 11.653 1.733 5.396 1.00 88.12 124 GLN A CA 1
ATOM 977 C C . GLN A 1 124 ? 11.667 2.244 3.949 1.00 88.12 124 GLN A C 1
ATOM 979 O O . GLN A 1 124 ? 12.740 2.394 3.366 1.00 88.12 124 GLN A O 1
ATOM 984 N N . ALA A 1 125 ? 10.504 2.610 3.404 1.00 86.69 125 ALA A N 1
ATOM 985 C CA . ALA A 1 125 ? 10.378 3.146 2.049 1.00 86.69 125 ALA A CA 1
ATOM 986 C C . ALA A 1 125 ? 11.211 4.426 1.840 1.00 86.69 125 ALA A C 1
ATOM 988 O O . ALA A 1 125 ? 11.944 4.550 0.858 1.00 86.69 125 ALA A O 1
ATOM 989 N N . MET A 1 126 ? 11.169 5.363 2.796 1.00 88.06 126 MET A N 1
ATOM 990 C CA . MET A 1 126 ? 11.984 6.584 2.756 1.00 88.06 126 MET A CA 1
ATOM 991 C C . MET A 1 126 ? 13.487 6.296 2.855 1.00 88.06 126 MET A C 1
ATOM 993 O O . MET A 1 126 ? 14.284 6.952 2.182 1.00 88.06 126 MET A O 1
ATOM 997 N N . ALA A 1 127 ? 13.893 5.318 3.669 1.00 87.25 127 ALA A N 1
ATOM 998 C CA . ALA A 1 127 ? 15.290 4.907 3.764 1.00 87.25 127 ALA A CA 1
ATOM 999 C C . ALA A 1 127 ? 15.793 4.300 2.444 1.00 87.25 127 ALA A C 1
ATOM 1001 O O . ALA A 1 127 ? 16.914 4.607 2.028 1.00 87.25 127 ALA A O 1
ATOM 1002 N N . TYR A 1 128 ? 14.969 3.500 1.759 1.00 83.19 128 TYR A N 1
ATOM 1003 C CA . TYR A 1 128 ? 15.291 2.972 0.431 1.00 83.19 128 TYR A CA 1
ATOM 1004 C C . TYR A 1 128 ? 15.434 4.087 -0.609 1.00 83.19 128 TYR A C 1
ATOM 1006 O O . TYR A 1 128 ? 16.467 4.163 -1.277 1.00 83.19 128 TYR A O 1
ATOM 1014 N N . ASP A 1 129 ? 14.471 5.011 -0.683 1.00 84.12 129 ASP A N 1
ATOM 1015 C CA . ASP A 1 129 ? 14.532 6.168 -1.590 1.00 84.12 129 ASP A CA 1
ATOM 1016 C C . ASP A 1 129 ? 15.792 7.024 -1.353 1.00 84.12 129 ASP A C 1
ATOM 1018 O O . ASP A 1 129 ? 16.485 7.419 -2.296 1.00 84.12 129 ASP A O 1
ATOM 1022 N N . TRP A 1 130 ? 16.157 7.251 -0.088 1.00 82.31 130 TRP A N 1
ATOM 1023 C CA . TRP A 1 130 ? 17.384 7.963 0.272 1.00 82.31 130 TRP A CA 1
ATOM 1024 C C . TRP A 1 130 ? 18.653 7.240 -0.203 1.00 82.31 130 TRP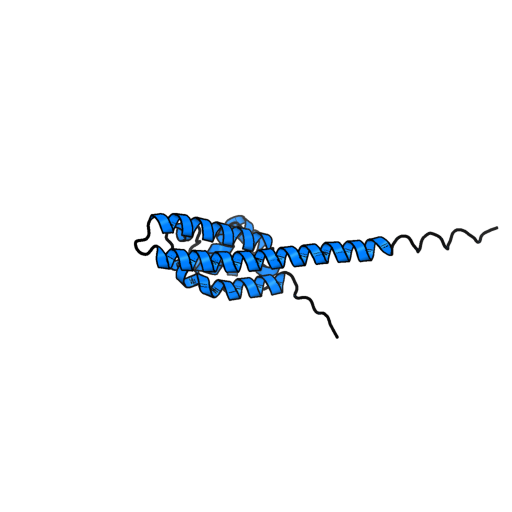 A C 1
ATOM 1026 O O . TRP A 1 130 ? 19.567 7.867 -0.751 1.00 82.31 130 TRP A O 1
ATOM 1036 N N . GLN A 1 131 ? 18.728 5.919 -0.018 1.00 81.00 131 GLN A N 1
ATOM 1037 C CA . GLN A 1 131 ? 19.872 5.126 -0.471 1.00 81.00 131 GLN A CA 1
ATOM 1038 C C . GLN A 1 131 ? 19.998 5.106 -1.997 1.00 81.00 131 GLN A C 1
ATOM 1040 O O . GLN A 1 131 ? 21.116 5.239 -2.506 1.00 81.00 131 GLN A O 1
ATOM 1045 N N . LEU A 1 132 ? 18.878 4.981 -2.715 1.00 75.88 132 LEU A N 1
ATOM 1046 C CA . LEU A 1 132 ? 18.836 5.046 -4.177 1.00 75.88 132 LEU A CA 1
ATOM 1047 C C . LEU A 1 132 ? 19.397 6.382 -4.670 1.00 75.88 132 LEU A C 1
ATOM 1049 O O . LEU A 1 132 ? 20.356 6.395 -5.441 1.00 75.88 132 LEU A O 1
ATOM 1053 N N . LYS A 1 133 ? 18.901 7.504 -4.129 1.00 77.12 133 LYS A N 1
ATOM 1054 C CA . LYS A 1 133 ? 19.387 8.851 -4.472 1.00 77.12 133 LYS A CA 1
ATOM 1055 C C . LYS A 1 133 ? 20.881 9.019 -4.213 1.00 77.12 133 LYS A C 1
ATOM 1057 O O . LYS A 1 133 ? 21.596 9.533 -5.070 1.00 77.12 133 LYS A O 1
ATOM 1062 N N . LYS A 1 134 ? 21.385 8.554 -3.063 1.00 73.94 134 LYS A N 1
ATOM 1063 C CA . LYS A 1 134 ? 22.819 8.633 -2.738 1.00 73.94 134 LYS A CA 1
ATOM 1064 C C . LYS A 1 134 ? 23.673 7.862 -3.750 1.00 73.94 134 LYS A C 1
ATOM 1066 O O . LYS A 1 134 ? 24.731 8.355 -4.142 1.00 73.94 134 LYS A O 1
ATOM 1071 N N . LYS A 1 135 ? 23.224 6.679 -4.182 1.00 64.62 135 LYS A N 1
ATOM 1072 C CA . LYS A 1 135 ? 23.927 5.866 -5.185 1.00 64.62 135 LYS A CA 1
ATOM 1073 C C . LYS A 1 135 ? 23.923 6.539 -6.552 1.00 64.62 135 LYS A C 1
ATOM 1075 O O . LYS A 1 135 ? 24.994 6.678 -7.128 1.00 64.62 135 LYS A O 1
ATOM 1080 N N . THR A 1 136 ? 22.783 7.054 -7.016 1.00 60.28 136 THR A N 1
ATOM 1081 C CA . THR A 1 136 ? 22.704 7.793 -8.288 1.00 60.28 136 THR A CA 1
ATOM 1082 C C . THR A 1 136 ? 23.666 8.984 -8.313 1.00 60.28 136 THR A C 1
ATOM 1084 O O . THR A 1 136 ? 24.399 9.159 -9.285 1.00 60.28 136 THR A O 1
ATOM 1087 N N . THR A 1 137 ? 23.746 9.759 -7.227 1.00 59.28 137 THR A N 1
ATOM 1088 C CA . THR A 1 137 ? 24.667 10.905 -7.131 1.00 59.28 137 THR A CA 1
ATOM 1089 C C . THR A 1 137 ? 26.142 10.478 -7.134 1.00 59.28 137 THR A C 1
ATOM 1091 O O . THR A 1 137 ? 26.965 11.123 -7.780 1.00 59.28 137 THR A O 1
ATOM 1094 N N . LEU A 1 138 ? 26.488 9.369 -6.467 1.00 52.00 138 LEU A N 1
ATOM 1095 C CA . LEU A 1 138 ? 27.845 8.802 -6.470 1.00 52.00 138 LEU A CA 1
ATOM 1096 C C . LEU A 1 138 ? 28.253 8.259 -7.847 1.00 52.00 138 LEU A C 1
ATOM 1098 O O . LEU A 1 138 ? 29.394 8.450 -8.262 1.00 52.00 138 LEU A O 1
ATOM 1102 N N . TH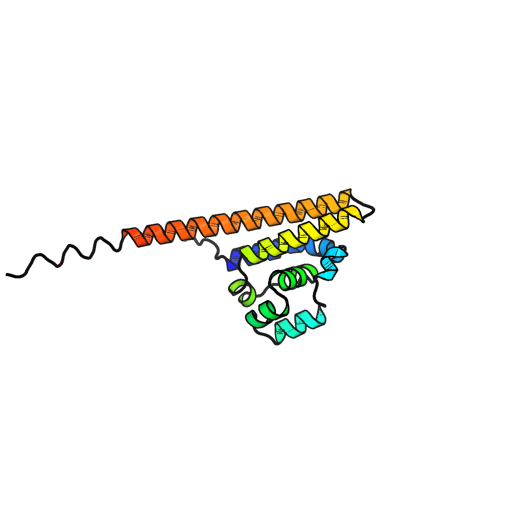R A 1 139 ? 27.331 7.631 -8.578 1.00 49.56 139 THR A N 1
ATOM 1103 C CA . THR A 1 139 ? 27.590 7.135 -9.935 1.00 49.56 139 THR A CA 1
ATOM 1104 C C . THR A 1 139 ? 27.793 8.290 -10.919 1.00 49.56 139 THR A C 1
ATOM 1106 O O . THR A 1 139 ? 28.746 8.266 -11.693 1.00 49.56 139 THR A O 1
ATOM 1109 N N . VAL A 1 140 ? 26.978 9.349 -10.849 1.00 48.19 140 VAL A N 1
ATOM 1110 C CA . VAL A 1 140 ? 27.137 10.542 -11.705 1.00 48.19 140 VAL A CA 1
ATOM 1111 C C . VAL A 1 140 ? 28.470 11.257 -11.439 1.00 48.19 140 VAL A C 1
ATOM 1113 O O . VAL A 1 140 ? 29.140 11.673 -12.383 1.00 48.19 140 VAL A O 1
ATOM 1116 N N . LEU A 1 141 ? 28.914 11.335 -10.181 1.00 42.34 141 LEU A N 1
ATOM 1117 C CA . LEU A 1 141 ? 30.227 11.897 -9.834 1.00 42.34 141 LEU A CA 1
ATOM 1118 C C . LEU A 1 141 ? 31.403 10.993 -10.256 1.00 42.34 141 LEU A C 1
ATOM 1120 O O . LEU A 1 141 ? 32.465 11.507 -10.598 1.00 42.34 141 LEU A O 1
ATOM 1124 N N . GLY A 1 142 ? 31.213 9.669 -10.298 1.00 40.69 142 GLY A N 1
ATOM 1125 C CA . GLY A 1 142 ? 32.215 8.709 -10.780 1.00 40.69 142 GLY A CA 1
ATOM 1126 C C . GLY A 1 142 ? 32.443 8.746 -12.297 1.00 40.69 142 GLY A C 1
ATOM 1127 O O . GLY A 1 142 ? 33.569 8.551 -12.749 1.00 40.69 142 GLY A O 1
ATOM 1128 N N . PHE A 1 143 ? 31.411 9.064 -13.086 1.00 43.97 143 PHE A N 1
ATOM 1129 C CA . PHE A 1 143 ? 31.541 9.248 -14.540 1.00 43.97 143 PHE A CA 1
ATOM 1130 C C . PHE A 1 143 ? 31.862 10.697 -14.947 1.00 43.97 143 PHE A C 1
ATOM 1132 O O . PHE A 1 143 ? 32.463 10.915 -15.998 1.00 43.97 143 PHE A O 1
ATOM 1139 N N . GLY A 1 144 ? 31.553 11.689 -14.103 1.00 39.50 144 GLY A N 1
ATOM 1140 C CA . GLY A 1 144 ? 31.899 13.097 -14.337 1.00 39.50 144 GLY A CA 1
ATOM 1141 C C . GLY A 1 144 ? 33.396 13.420 -14.227 1.00 39.50 144 GLY A C 1
ATOM 1142 O O . GLY A 1 144 ? 33.848 14.405 -14.803 1.00 39.50 144 GLY A O 1
ATOM 1143 N N . ALA A 1 145 ? 34.185 12.583 -13.545 1.00 40.53 145 ALA A N 1
ATOM 1144 C CA . ALA A 1 145 ? 35.631 12.780 -13.397 1.00 40.53 145 ALA A CA 1
ATOM 1145 C C . ALA A 1 145 ? 36.482 12.086 -14.482 1.00 40.53 145 ALA A C 1
ATOM 1147 O O . ALA A 1 145 ? 37.669 12.380 -14.599 1.00 40.53 145 ALA A O 1
ATOM 1148 N N . LEU A 1 146 ? 35.906 11.193 -15.299 1.00 39.28 146 LEU A N 1
ATOM 1149 C CA . LEU A 1 146 ? 36.663 10.416 -16.296 1.00 39.28 146 LEU A CA 1
ATOM 1150 C C . LEU A 1 146 ? 36.567 10.961 -17.730 1.00 39.28 146 LEU A C 1
ATOM 1152 O O . LEU A 1 146 ? 37.325 10.535 -18.597 1.00 39.28 146 LEU A O 1
ATOM 1156 N N . ALA A 1 147 ? 35.709 11.953 -17.984 1.00 40.59 147 ALA A N 1
ATOM 1157 C CA . ALA A 1 147 ? 35.559 12.557 -19.312 1.00 40.59 147 ALA A CA 1
ATOM 1158 C C . ALA A 1 147 ? 36.529 13.725 -19.604 1.00 40.59 147 ALA A C 1
ATOM 1160 O O . ALA A 1 147 ? 36.570 14.204 -20.733 1.00 40.59 147 ALA A O 1
ATOM 1161 N N . VAL A 1 148 ? 37.336 14.179 -18.634 1.00 40.72 148 VAL A N 1
ATOM 1162 C CA . VAL A 1 148 ? 38.234 15.345 -18.822 1.00 40.72 148 VAL A CA 1
ATOM 1163 C C . VAL A 1 148 ? 39.700 14.951 -19.087 1.00 40.72 148 VAL A C 1
ATOM 1165 O O . VAL A 1 148 ? 40.488 15.777 -19.537 1.00 40.72 148 VAL A O 1
ATOM 1168 N N . ALA A 1 149 ? 40.087 13.682 -18.919 1.00 37.72 149 ALA A N 1
ATOM 1169 C CA . ALA A 1 149 ? 41.485 13.260 -19.100 1.00 37.72 149 ALA A CA 1
ATOM 1170 C C . ALA A 1 149 ? 41.861 12.795 -20.526 1.00 37.72 149 ALA A C 1
ATOM 1172 O O . ALA A 1 149 ? 43.038 12.576 -20.792 1.00 37.72 149 ALA A O 1
ATOM 1173 N N . LEU A 1 150 ? 40.912 12.672 -21.464 1.00 37.28 150 LEU A N 1
ATOM 1174 C CA . LEU A 1 150 ? 41.173 12.134 -22.815 1.00 37.28 150 LEU A CA 1
ATOM 1175 C C . LEU A 1 150 ? 41.032 13.150 -23.961 1.00 37.28 150 LEU A C 1
ATOM 1177 O O . LEU A 1 150 ? 40.900 12.761 -25.117 1.00 37.28 150 LEU A O 1
ATOM 1181 N N . VAL A 1 151 ? 41.111 14.453 -23.668 1.00 40.50 151 VAL A N 1
ATOM 1182 C CA . VAL A 1 151 ? 41.160 15.507 -24.706 1.00 40.50 151 VAL A CA 1
ATOM 1183 C C . VAL A 1 151 ? 42.521 16.225 -24.761 1.00 40.50 151 VAL A C 1
ATOM 1185 O O . VAL A 1 151 ? 42.816 16.905 -25.739 1.00 40.50 151 VAL A O 1
ATOM 1188 N N . LEU A 1 152 ? 43.423 16.017 -23.792 1.00 40.25 152 LEU A N 1
ATOM 1189 C CA . LEU A 1 152 ? 44.699 16.754 -23.723 1.00 40.25 152 LEU A CA 1
ATOM 1190 C C . LEU A 1 152 ? 45.947 16.013 -24.236 1.00 40.25 152 LEU A C 1
ATOM 1192 O O . LEU A 1 152 ? 47.040 16.564 -24.148 1.00 40.25 152 LEU A O 1
ATOM 1196 N N . SER A 1 153 ? 45.827 14.822 -24.835 1.00 41.78 153 SER A N 1
ATOM 1197 C CA . SER A 1 153 ? 47.001 14.099 -25.377 1.00 41.78 153 SER A CA 1
ATOM 1198 C C . SER A 1 153 ? 47.089 14.026 -26.906 1.00 41.78 153 SER A C 1
ATOM 1200 O O . SER A 1 153 ? 48.054 13.468 -27.413 1.00 41.78 153 SER A O 1
ATOM 1202 N N . PHE A 1 154 ? 46.155 14.622 -27.661 1.00 39.53 154 PHE A N 1
ATOM 1203 C CA . PHE A 1 154 ? 46.184 14.587 -29.138 1.00 39.53 154 PHE A CA 1
ATOM 1204 C C . PHE A 1 154 ? 46.451 15.934 -29.831 1.00 39.53 154 PHE A C 1
ATOM 1206 O O . PHE A 1 154 ? 46.343 16.025 -31.051 1.00 39.53 154 PHE A O 1
ATOM 1213 N N . ALA A 1 155 ? 46.849 16.972 -29.088 1.00 41.31 155 ALA A N 1
ATOM 1214 C CA . ALA A 1 155 ? 47.137 18.297 -29.653 1.00 41.31 155 ALA A CA 1
ATOM 1215 C C . ALA A 1 155 ? 48.636 18.654 -29.735 1.00 41.31 155 ALA A C 1
ATOM 1217 O O . ALA A 1 155 ? 48.963 19.790 -30.063 1.00 41.31 155 ALA A O 1
ATOM 1218 N N . PHE A 1 156 ? 49.561 17.719 -29.476 1.00 43.84 156 PHE A N 1
ATOM 1219 C CA . PHE A 1 156 ? 51.003 18.006 -29.531 1.00 43.84 156 PHE A CA 1
ATOM 1220 C C . PHE A 1 156 ? 51.787 16.972 -30.344 1.00 43.84 156 PHE A C 1
ATOM 1222 O O . PHE A 1 156 ? 52.686 16.302 -29.849 1.00 43.84 156 PHE A O 1
ATOM 1229 N N . THR A 1 157 ? 51.424 16.800 -31.615 1.00 46.81 157 THR A N 1
ATOM 1230 C CA . THR A 1 157 ? 52.354 16.311 -32.652 1.00 46.81 157 THR A CA 1
ATOM 1231 C C . THR A 1 157 ? 51.761 16.548 -34.037 1.00 46.81 157 THR A C 1
ATOM 1233 O O . THR A 1 157 ? 51.210 15.647 -34.662 1.00 46.81 157 THR A O 1
ATOM 1236 N N . ARG A 1 158 ? 51.884 17.772 -34.560 1.00 39.31 158 ARG A N 1
ATOM 1237 C CA . ARG A 1 158 ? 52.026 17.965 -36.009 1.00 39.31 158 ARG A CA 1
ATOM 1238 C C . ARG A 1 158 ? 52.611 19.340 -36.335 1.00 39.31 158 ARG A C 1
ATOM 1240 O O . ARG A 1 158 ? 51.896 20.331 -36.284 1.00 39.31 158 ARG A O 1
ATOM 1247 N N . LYS A 1 159 ? 53.869 19.257 -36.781 1.00 42.41 159 LYS A N 1
ATOM 1248 C CA . LYS A 1 159 ? 54.711 20.230 -37.493 1.00 42.41 159 LYS A CA 1
ATOM 1249 C C . LYS A 1 159 ? 55.230 21.428 -36.712 1.00 42.41 159 LYS A C 1
ATOM 1251 O O . LYS A 1 159 ? 54.426 22.296 -36.333 1.00 42.41 159 LYS A O 1
#

pLDDT: mean 76.98, std 16.84, range [34.03, 93.75]

Secondary structure (DSSP, 8-state):
----PPPHHHHHHHHHHHGGGGHHHHHH-HHHHTTPPPHHHHHHHHHHS-HHHHHHHHHHHHHHHHHHHHT----HHHHHHS-HHHHHHHHHHHHHHHHHHHTT-S-HHHHHHHHHHHHHHHHHHHHHHHHHHHHHHHHHHHHHTTSSTTSSSSSS---

Radius of gyration: 21.65 Å; Cα contacts (8 Å, |Δi|>4): 128; chains: 1; bounding box: 69×31×58 Å

Nearest PDB structures (foldseek):
  6qyb-assembly1_A  TM=3.909E-01  e=3.317E+00  Streptomyces lividans 1326
  6ivp-assembly1_C  TM=2.743E-01  e=6.795E+00  Klebsiella pneumoniae
  1t98-assembly1_A  TM=2.390E-01  e=6.134E+00  Escherichia coli

Solvent-accessible surface area (backbone atoms only — not comparable to full-atom values): 9153 Å² total; per-residue (Å²): 134,85,83,78,69,77,49,72,44,55,52,46,48,52,52,55,60,63,42,56,77,47,18,71,56,42,68,68,38,68,55,45,51,79,48,44,61,56,66,69,61,48,51,54,42,63,78,74,44,58,61,71,54,50,40,68,74,49,31,59,43,32,44,49,47,22,33,42,46,71,65,52,82,80,50,70,71,49,36,71,76,53,51,65,69,45,55,44,53,23,45,52,50,50,44,51,27,44,54,58,39,42,78,70,48,92,55,50,67,60,43,47,54,52,44,52,51,47,52,51,53,42,52,51,48,51,52,50,49,52,52,52,52,54,48,55,54,52,52,53,56,62,57,65,67,65,72,72,74,80,72,78,80,81,81,83,84,83,134

Organism: NCBI:txid1503980